Protein AF-A0A2E1FH24-F1 (afdb_monomer_lite)

Sequence (122 aa):
MVIILGFFVIFLLQTPILQALEFDLTAAQNAVGKRFASKFCEAKEKGFSSESSSEFALNNTYLKFVAFPEDERFIEDLWEFTRAIIRTDCGQYVNEEEEIILRDFFKEEGEIASNRDLYLPH

Secondary structure (DSSP, 8-state):
-HHHHHHHHHHHHHHHHHHHHHHHHHHHIIIIIHHHHHHHHHHHTTT--HHHHHHHHHHTSSGGG----S-TTHHHHHHHHHHHHHHHHHGGG--HHHHHHHHHHHHHHHHHHH-GGGTS--

Foldseek 3Di:
DVVVVVVVVVVVVVVVVVVVLVVLLVVCLVQQLQQLLVQLQVQLVVVDALVVSNVRSVVRGCLQPAQHDPDPCSLVSSLVSSVVSNCVRRVVSADPVSNVVSSVSSSVSNVNSNPVVVPDDD

pLDDT: mean 83.33, std 13.86, range [52.69, 97.62]

Structure (mmCIF, N/CA/C/O backbone):
data_AF-A0A2E1FH24-F1
#
_entry.id   AF-A0A2E1FH24-F1
#
loop_
_atom_site.group_PDB
_atom_site.id
_atom_site.type_symbol
_atom_site.label_atom_id
_atom_site.label_alt_id
_atom_site.label_comp_id
_atom_site.label_asym_id
_atom_site.label_entity_id
_atom_site.label_seq_id
_atom_site.pdbx_PDB_ins_code
_atom_site.Cartn_x
_atom_site.Cartn_y
_atom_site.Cartn_z
_atom_site.occupancy
_atom_site.B_iso_or_equiv
_atom_site.auth_seq_id
_atom_site.auth_comp_id
_atom_site.auth_asym_id
_atom_site.auth_atom_id
_atom_site.pdbx_PDB_model_num
ATOM 1 N N . MET A 1 1 ? 9.844 13.138 -45.651 1.00 52.69 1 MET A N 1
ATOM 2 C CA . MET A 1 1 ? 9.857 11.676 -45.401 1.00 52.69 1 MET A CA 1
ATOM 3 C C . MET A 1 1 ? 10.756 11.272 -44.237 1.00 52.69 1 MET A C 1
ATOM 5 O O . MET A 1 1 ? 10.288 10.524 -43.396 1.00 52.69 1 MET A O 1
ATOM 9 N N . VAL A 1 2 ? 11.988 11.790 -44.130 1.00 57.78 2 VAL A N 1
ATOM 10 C CA . VAL A 1 2 ? 12.940 11.421 -43.055 1.00 57.78 2 VAL A CA 1
ATOM 11 C C . VAL A 1 2 ? 12.419 11.737 -41.642 1.00 57.78 2 VAL A C 1
ATOM 13 O O . VAL A 1 2 ? 12.584 10.929 -40.738 1.00 57.78 2 VAL A O 1
ATOM 16 N N . ILE A 1 3 ? 11.706 12.856 -41.464 1.00 61.88 3 ILE A N 1
ATOM 17 C CA . ILE A 1 3 ? 11.140 13.258 -40.161 1.00 61.88 3 ILE A CA 1
ATOM 18 C C . ILE A 1 3 ? 10.040 12.285 -39.695 1.00 61.88 3 ILE A C 1
ATOM 20 O O . ILE A 1 3 ? 10.029 11.880 -38.540 1.00 61.88 3 ILE A O 1
ATOM 24 N N . ILE A 1 4 ? 9.161 11.842 -40.603 1.00 64.81 4 ILE A N 1
ATOM 25 C CA . ILE A 1 4 ? 8.083 10.882 -40.293 1.00 64.81 4 ILE A CA 1
ATOM 26 C C . ILE A 1 4 ? 8.670 9.506 -39.947 1.00 64.81 4 ILE A C 1
ATOM 28 O O . ILE A 1 4 ? 8.201 8.856 -39.020 1.00 64.81 4 ILE A O 1
ATOM 32 N N . LEU A 1 5 ? 9.734 9.093 -40.646 1.00 61.41 5 LEU A N 1
ATOM 33 C CA . LEU A 1 5 ? 10.442 7.845 -40.357 1.00 61.41 5 LEU A CA 1
ATOM 34 C C . LEU A 1 5 ? 11.122 7.886 -38.976 1.00 61.41 5 LEU A C 1
ATOM 36 O O . LEU A 1 5 ? 11.065 6.907 -38.243 1.00 61.41 5 LEU A O 1
ATOM 40 N N . GLY A 1 6 ? 11.699 9.032 -38.595 1.00 64.12 6 GLY A N 1
ATOM 41 C CA . GLY A 1 6 ? 12.284 9.245 -37.268 1.00 64.12 6 GLY A CA 1
ATOM 42 C C . GLY A 1 6 ? 11.255 9.146 -36.137 1.00 64.12 6 GLY A C 1
ATOM 43 O O . GLY A 1 6 ? 11.487 8.427 -35.170 1.00 64.12 6 GLY A O 1
ATOM 44 N N . PHE A 1 7 ? 10.086 9.781 -36.287 1.00 63.72 7 PHE A N 1
ATOM 45 C CA . PHE A 1 7 ? 8.984 9.641 -35.323 1.00 63.72 7 PHE A CA 1
ATOM 46 C C . PHE A 1 7 ? 8.473 8.198 -35.220 1.00 63.72 7 PHE A C 1
ATOM 48 O O . PHE A 1 7 ? 8.196 7.728 -34.120 1.00 63.72 7 PHE A O 1
ATOM 55 N N . PHE A 1 8 ? 8.396 7.475 -36.339 1.00 65.38 8 PHE A N 1
ATOM 56 C CA . PHE A 1 8 ? 7.945 6.082 -36.356 1.00 65.38 8 PHE A CA 1
ATOM 57 C C . PHE A 1 8 ? 8.919 5.142 -35.627 1.00 65.38 8 PHE A C 1
ATOM 59 O O . PHE A 1 8 ? 8.494 4.253 -34.894 1.00 65.38 8 PHE A O 1
ATOM 66 N N . VAL A 1 9 ? 10.229 5.369 -35.771 1.00 63.38 9 VAL A N 1
ATOM 67 C CA . VAL A 1 9 ? 11.265 4.597 -35.065 1.00 63.38 9 VAL A CA 1
ATOM 68 C C . VAL A 1 9 ? 11.248 4.879 -33.558 1.00 63.38 9 VAL A C 1
ATOM 70 O O . VAL A 1 9 ? 11.345 3.941 -32.772 1.00 63.38 9 VAL A O 1
ATOM 73 N N . ILE A 1 10 ? 11.057 6.136 -33.138 1.00 63.31 10 ILE A N 1
ATOM 74 C CA . ILE A 1 10 ? 10.931 6.496 -31.713 1.00 63.31 10 ILE A CA 1
ATOM 75 C C . ILE A 1 10 ? 9.682 5.850 -31.098 1.00 63.31 10 ILE A C 1
ATOM 77 O O . ILE A 1 10 ? 9.760 5.283 -30.012 1.00 63.31 10 ILE A O 1
ATOM 81 N N . PHE A 1 11 ? 8.553 5.869 -31.811 1.00 60.44 11 PHE A N 1
ATOM 82 C CA . PHE A 1 11 ? 7.308 5.261 -31.340 1.00 60.44 11 PHE A CA 1
ATOM 83 C C . PHE A 1 11 ? 7.461 3.747 -31.125 1.00 60.44 11 PHE A C 1
ATOM 85 O O . PHE A 1 11 ? 7.070 3.227 -30.085 1.00 60.44 11 PHE A O 1
ATOM 92 N N . LEU A 1 12 ? 8.110 3.043 -32.060 1.00 60.94 12 LEU A N 1
ATOM 93 C CA . LEU A 1 12 ? 8.394 1.609 -31.926 1.00 60.94 12 LEU A CA 1
ATOM 94 C C . LEU A 1 12 ? 9.332 1.297 -30.749 1.00 60.94 12 LEU A C 1
ATOM 96 O O . LEU A 1 12 ? 9.143 0.287 -30.079 1.00 60.94 12 LEU A O 1
ATOM 100 N N . LEU A 1 13 ? 10.301 2.167 -30.454 1.00 60.75 13 LEU A N 1
ATOM 101 C CA . LEU A 1 13 ? 11.231 1.991 -29.331 1.00 60.75 13 LEU A CA 1
ATOM 102 C C . LEU A 1 13 ? 10.588 2.237 -27.957 1.00 60.75 13 LEU A C 1
ATOM 104 O O . LEU A 1 13 ? 11.034 1.655 -26.972 1.00 60.75 13 LEU A O 1
ATOM 108 N N . GLN A 1 14 ? 9.539 3.060 -27.875 1.00 60.47 14 GLN A N 1
ATOM 109 C CA . GLN A 1 14 ? 8.837 3.343 -26.616 1.00 60.47 14 GLN A CA 1
ATOM 110 C C . GLN A 1 14 ? 7.841 2.244 -26.216 1.00 60.47 14 GLN A C 1
ATOM 112 O O . GLN A 1 14 ? 7.609 2.037 -25.026 1.00 60.47 14 GLN A O 1
ATOM 117 N N . THR A 1 15 ? 7.289 1.504 -27.185 1.00 64.19 15 THR A N 1
ATOM 118 C CA . THR A 1 15 ? 6.324 0.419 -26.916 1.00 64.19 15 THR A CA 1
ATOM 119 C C . THR A 1 15 ? 6.814 -0.673 -25.947 1.00 64.19 15 THR A C 1
ATOM 121 O O . THR A 1 15 ? 6.065 -0.981 -25.021 1.00 64.19 15 THR A O 1
ATOM 124 N N . PRO A 1 16 ? 8.038 -1.236 -26.057 1.00 67.81 16 PRO A N 1
ATOM 125 C CA . PRO A 1 16 ? 8.488 -2.279 -25.133 1.00 67.81 16 PRO A CA 1
ATOM 126 C C . PRO A 1 16 ? 8.726 -1.761 -23.710 1.00 67.81 16 PRO A C 1
ATOM 128 O O . PRO A 1 16 ? 8.485 -2.495 -22.758 1.00 67.81 16 PRO A O 1
ATOM 131 N N . ILE A 1 17 ? 9.172 -0.509 -23.557 1.00 68.00 17 ILE A N 1
ATOM 132 C CA . ILE A 1 17 ? 9.407 0.106 -22.241 1.00 68.00 17 ILE A CA 1
ATOM 133 C C . ILE A 1 17 ? 8.076 0.286 -21.511 1.00 68.00 17 ILE A C 1
ATOM 135 O O . ILE A 1 17 ? 7.951 -0.097 -20.352 1.00 68.00 17 ILE A O 1
ATOM 139 N N . LEU A 1 18 ? 7.065 0.808 -22.211 1.00 67.38 18 LEU A N 1
ATOM 140 C CA . LEU A 1 18 ? 5.731 0.990 -21.644 1.00 67.38 18 LEU A CA 1
ATOM 141 C C . LEU A 1 18 ? 5.100 -0.353 -21.246 1.00 67.38 18 LEU A C 1
ATOM 143 O O . LEU A 1 18 ? 4.530 -0.470 -20.167 1.00 67.38 18 LEU A O 1
ATOM 147 N N . GLN A 1 19 ? 5.256 -1.377 -22.089 1.00 68.81 19 GLN A N 1
ATOM 148 C CA . GLN A 1 19 ? 4.733 -2.714 -21.817 1.00 68.81 19 GLN A CA 1
ATOM 149 C C . GLN A 1 19 ? 5.438 -3.395 -20.629 1.00 68.81 19 GLN A C 1
ATOM 151 O O . GLN A 1 19 ? 4.7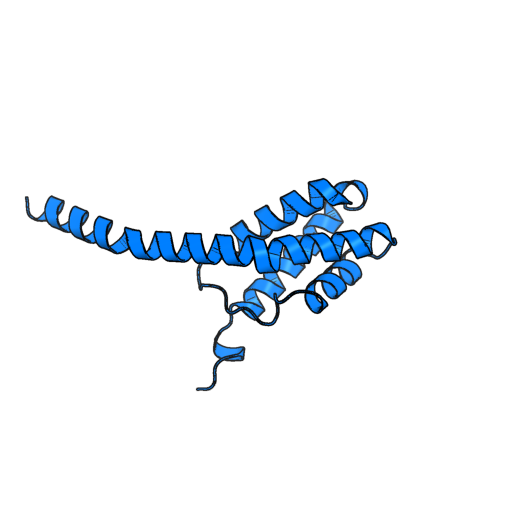92 -4.112 -19.866 1.00 68.81 19 GLN A O 1
ATOM 156 N N . ALA A 1 20 ? 6.746 -3.178 -20.453 1.00 69.00 20 ALA A N 1
ATOM 157 C CA . ALA A 1 20 ? 7.482 -3.670 -19.288 1.00 69.00 20 ALA A CA 1
ATOM 158 C C . ALA A 1 20 ? 7.006 -2.990 -17.996 1.00 69.00 20 ALA A C 1
ATOM 160 O O . ALA A 1 20 ? 6.725 -3.675 -17.017 1.00 69.00 20 ALA A O 1
ATOM 161 N N . LEU A 1 21 ? 6.820 -1.666 -18.025 1.00 70.75 21 LEU A N 1
ATOM 162 C CA . LEU A 1 21 ? 6.315 -0.909 -16.880 1.00 70.75 21 LEU A CA 1
ATOM 163 C C . LEU A 1 21 ? 4.895 -1.347 -16.476 1.00 70.75 21 LEU A C 1
ATOM 165 O O . LEU A 1 21 ? 4.610 -1.519 -15.294 1.00 70.75 21 LEU A O 1
ATOM 169 N N . GLU A 1 22 ? 4.010 -1.577 -17.450 1.00 70.38 22 GLU A N 1
ATOM 170 C CA . GLU A 1 22 ? 2.645 -2.066 -17.209 1.00 70.38 22 GLU A CA 1
ATOM 171 C C . GLU A 1 22 ? 2.633 -3.481 -16.603 1.00 70.38 22 GLU A C 1
ATOM 173 O O . GLU A 1 22 ? 1.831 -3.790 -15.711 1.00 70.38 22 GLU A O 1
ATOM 178 N N . PHE A 1 23 ? 3.550 -4.343 -17.050 1.00 74.56 23 PHE A N 1
ATOM 179 C CA . PHE A 1 23 ? 3.737 -5.671 -16.474 1.00 74.56 23 PHE A CA 1
ATOM 180 C C . PHE A 1 23 ? 4.231 -5.596 -15.024 1.00 74.56 23 PHE A C 1
ATOM 182 O O . PHE A 1 23 ? 3.651 -6.247 -14.149 1.00 74.56 23 PHE A O 1
ATOM 189 N N . ASP A 1 24 ? 5.245 -4.769 -14.757 1.00 79.69 24 ASP A N 1
ATOM 190 C CA . ASP A 1 24 ? 5.784 -4.556 -13.412 1.00 79.69 24 ASP A CA 1
ATOM 191 C C . ASP A 1 24 ? 4.714 -3.983 -12.470 1.00 79.69 24 ASP A C 1
ATOM 193 O O . ASP A 1 24 ? 4.585 -4.443 -11.332 1.00 79.69 24 ASP A O 1
ATOM 197 N N . LEU A 1 25 ? 3.875 -3.057 -12.955 1.00 80.62 25 LEU A N 1
ATOM 198 C CA . LEU A 1 25 ? 2.763 -2.496 -12.186 1.00 80.62 25 LEU A CA 1
ATOM 199 C C . LEU A 1 25 ? 1.735 -3.576 -11.844 1.00 80.62 25 LEU A C 1
ATOM 201 O O . LEU A 1 25 ? 1.350 -3.721 -10.685 1.00 80.62 25 LEU A O 1
ATOM 205 N N . THR A 1 26 ? 1.327 -4.385 -12.823 1.00 84.81 26 THR A N 1
ATOM 206 C CA . THR A 1 26 ? 0.374 -5.485 -12.606 1.00 84.81 26 THR A CA 1
ATOM 207 C C . THR A 1 26 ? 0.913 -6.501 -11.594 1.00 84.81 26 THR A C 1
ATOM 209 O O . THR A 1 26 ? 0.173 -7.008 -10.740 1.00 84.81 26 THR A O 1
ATOM 212 N N . ALA A 1 27 ? 2.209 -6.810 -11.658 1.00 85.38 27 ALA A N 1
ATOM 213 C CA . ALA A 1 27 ? 2.863 -7.693 -10.702 1.00 85.38 27 ALA A CA 1
ATOM 214 C C . ALA A 1 27 ? 2.882 -7.078 -9.292 1.00 85.38 27 ALA A C 1
ATOM 216 O O . ALA A 1 27 ? 2.482 -7.742 -8.331 1.00 85.38 27 ALA A O 1
ATOM 217 N N . ALA A 1 28 ? 3.265 -5.804 -9.164 1.00 85.50 28 ALA A N 1
ATOM 218 C CA . ALA A 1 28 ? 3.292 -5.080 -7.895 1.00 85.50 28 ALA A CA 1
ATOM 219 C C . ALA A 1 28 ? 1.896 -4.937 -7.268 1.00 85.50 28 ALA A C 1
ATOM 221 O O . ALA A 1 28 ? 1.730 -5.170 -6.070 1.00 85.50 28 ALA A O 1
ATOM 222 N N . GLN A 1 29 ? 0.868 -4.647 -8.065 1.00 88.44 29 GLN A N 1
ATOM 223 C CA . GLN A 1 29 ? -0.524 -4.593 -7.613 1.00 88.44 29 GLN A CA 1
ATOM 224 C C . GLN A 1 29 ? -0.968 -5.925 -6.995 1.00 88.44 29 GLN A C 1
ATOM 226 O O . GLN A 1 29 ? -1.528 -5.957 -5.897 1.00 88.44 29 GLN A O 1
ATOM 231 N N . ASN A 1 30 ? -0.666 -7.047 -7.654 1.00 85.56 30 ASN A N 1
ATOM 232 C CA . ASN A 1 30 ? -1.057 -8.370 -7.169 1.00 85.56 30 ASN A CA 1
ATOM 233 C C . ASN A 1 30 ? -0.232 -8.848 -5.964 1.00 85.56 30 ASN A C 1
ATOM 235 O O . ASN A 1 30 ? -0.789 -9.449 -5.043 1.00 85.56 30 ASN A O 1
ATOM 239 N N . ALA A 1 31 ? 1.081 -8.612 -5.967 1.00 84.31 31 ALA A N 1
ATOM 240 C CA . ALA A 1 31 ? 1.991 -9.134 -4.948 1.00 84.31 31 ALA A CA 1
ATOM 241 C C . ALA A 1 31 ? 2.089 -8.238 -3.706 1.00 84.31 31 ALA A C 1
ATOM 243 O O . ALA A 1 31 ? 2.197 -8.742 -2.583 1.00 84.31 31 ALA A O 1
ATOM 244 N N . VAL A 1 32 ? 2.048 -6.920 -3.905 1.00 90.06 32 VAL A N 1
ATOM 245 C CA . VAL A 1 32 ? 2.245 -5.917 -2.857 1.00 90.06 32 VAL A CA 1
ATOM 246 C C . VAL A 1 32 ? 0.933 -5.230 -2.521 1.00 90.06 32 VAL A C 1
ATOM 248 O O . VAL A 1 32 ? 0.455 -5.401 -1.402 1.00 90.06 32 VAL A O 1
ATOM 251 N N . GLY A 1 33 ? 0.310 -4.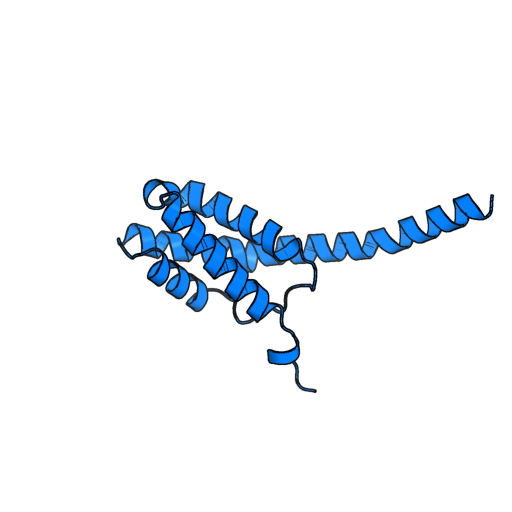535 -3.477 1.00 92.31 33 GLY A N 1
ATOM 252 C CA . GLY A 1 33 ? -0.858 -3.687 -3.209 1.00 92.31 33 GLY A CA 1
ATOM 253 C C . GLY A 1 33 ? -2.025 -4.450 -2.579 1.00 92.31 33 GLY A C 1
ATOM 254 O O . GLY A 1 33 ? -2.495 -4.120 -1.491 1.00 92.31 33 GLY A O 1
ATOM 255 N N . LYS A 1 34 ? -2.427 -5.568 -3.193 1.00 94.62 34 LYS A N 1
ATOM 256 C CA . LYS A 1 34 ? -3.506 -6.426 -2.679 1.00 94.62 34 LYS A CA 1
ATOM 257 C C . LYS A 1 34 ? -3.209 -6.982 -1.285 1.00 94.62 34 LYS A C 1
ATOM 259 O O . LYS A 1 34 ? -4.093 -7.046 -0.430 1.00 94.62 34 LYS A O 1
ATOM 264 N N . ARG A 1 35 ? -1.967 -7.411 -1.047 1.00 93.56 35 ARG A N 1
ATOM 265 C CA . ARG A 1 35 ? -1.564 -8.003 0.234 1.00 93.56 35 ARG A CA 1
ATOM 266 C C . ARG A 1 35 ? -1.470 -6.946 1.331 1.00 93.56 35 ARG A C 1
ATOM 268 O O . ARG A 1 35 ? -1.866 -7.228 2.460 1.00 93.56 35 ARG A O 1
ATOM 275 N N . PHE A 1 36 ? -0.997 -5.751 0.989 1.00 95.44 36 PHE A N 1
ATOM 276 C CA . PHE A 1 36 ? -0.948 -4.608 1.890 1.00 95.44 36 PHE A CA 1
ATOM 277 C C . PHE A 1 36 ? -2.350 -4.216 2.333 1.00 95.44 36 PHE A C 1
ATOM 279 O O . PHE A 1 36 ? -2.624 -4.237 3.530 1.00 95.44 36 PHE A O 1
ATOM 286 N N . ALA A 1 37 ? -3.258 -3.985 1.381 1.00 96.88 37 ALA A N 1
ATOM 287 C CA . ALA A 1 37 ? -4.651 -3.660 1.671 1.00 96.88 37 ALA A CA 1
ATOM 288 C C . ALA A 1 37 ? -5.311 -4.707 2.579 1.00 96.88 37 ALA A C 1
ATOM 290 O O . ALA A 1 37 ? -5.882 -4.365 3.612 1.00 96.88 37 ALA A O 1
ATOM 291 N N . SER A 1 38 ? -5.152 -5.994 2.253 1.00 96.69 38 SER A N 1
ATOM 292 C CA . SER A 1 38 ? -5.711 -7.087 3.052 1.00 96.69 38 SER A CA 1
ATOM 293 C C . SER A 1 38 ? -5.194 -7.088 4.495 1.00 96.69 38 SER A C 1
ATOM 295 O O . SER A 1 38 ? -5.982 -7.231 5.428 1.00 96.69 38 SER A O 1
ATOM 297 N N . LYS A 1 39 ? -3.882 -6.911 4.703 1.00 96.44 39 LYS A N 1
ATOM 298 C CA . LYS A 1 39 ? -3.286 -6.918 6.047 1.00 96.44 39 LYS A CA 1
ATOM 299 C C . LYS A 1 39 ? -3.614 -5.660 6.841 1.00 96.44 39 LYS A C 1
ATOM 301 O O . LYS A 1 39 ? -3.846 -5.759 8.043 1.00 96.44 39 LYS A O 1
ATOM 306 N N . PHE A 1 40 ? -3.683 -4.516 6.172 1.00 97.06 40 PHE A N 1
ATOM 307 C CA . PHE A 1 40 ? 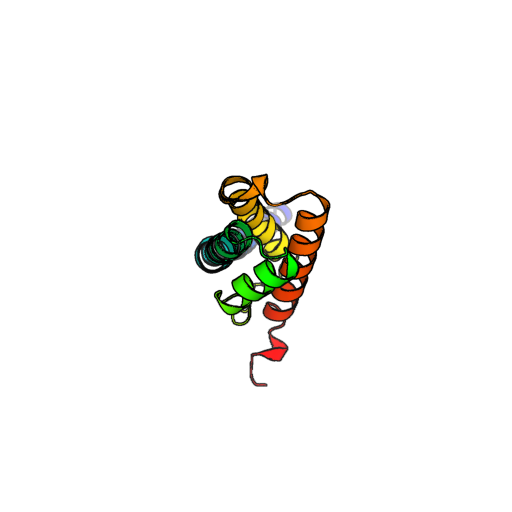-4.137 -3.268 6.768 1.00 97.06 40 PHE A CA 1
ATOM 308 C C . PHE A 1 40 ? -5.581 -3.402 7.268 1.00 97.06 40 PHE A C 1
ATOM 310 O O . PHE A 1 40 ? -5.851 -3.151 8.441 1.00 97.06 40 PHE A O 1
ATOM 317 N N . CYS A 1 41 ? -6.491 -3.888 6.417 1.00 97.56 41 CYS A N 1
ATOM 318 C CA . CYS A 1 41 ? -7.889 -4.092 6.788 1.00 97.56 41 CYS A CA 1
ATOM 319 C C . CYS A 1 41 ? -8.054 -5.101 7.932 1.00 97.56 41 CYS A C 1
ATOM 321 O O . CYS A 1 41 ? -8.806 -4.836 8.867 1.00 97.56 41 CYS A O 1
ATOM 323 N N . GLU A 1 42 ? -7.280 -6.193 7.935 1.00 97.44 42 GLU A N 1
ATOM 324 C CA . GLU A 1 42 ? -7.276 -7.169 9.035 1.00 97.44 42 GLU A CA 1
ATOM 325 C C . GLU A 1 42 ? -6.955 -6.522 10.398 1.00 97.44 42 GLU A C 1
ATOM 327 O O . GLU A 1 42 ? -7.508 -6.917 11.427 1.00 97.44 42 GLU A O 1
ATOM 332 N N . ALA A 1 43 ? -6.048 -5.543 10.432 1.00 97.25 43 ALA A N 1
ATOM 333 C CA . ALA A 1 43 ? -5.724 -4.803 11.649 1.00 97.25 43 ALA A CA 1
ATOM 334 C C . ALA A 1 43 ? -6.804 -3.758 11.982 1.00 97.25 43 ALA A C 1
ATOM 336 O O . ALA A 1 43 ? -7.255 -3.675 13.127 1.00 97.25 43 ALA A O 1
ATOM 337 N N . LYS A 1 44 ? -7.303 -3.014 10.991 1.00 96.69 44 LYS A N 1
ATOM 338 C CA . LYS A 1 44 ? -8.369 -2.023 11.204 1.00 96.69 44 LYS A CA 1
ATOM 339 C C . LYS A 1 44 ? -9.644 -2.635 11.780 1.00 96.69 44 LYS A C 1
ATOM 341 O O . LYS A 1 44 ? -10.198 -2.085 12.728 1.00 96.69 44 LYS A O 1
ATOM 346 N N . GLU A 1 45 ? -10.057 -3.804 11.299 1.00 96.31 45 GLU A N 1
ATOM 347 C CA . GLU A 1 45 ? -11.219 -4.539 11.823 1.00 96.31 45 GLU A CA 1
ATOM 348 C C . GLU A 1 45 ? -11.071 -4.939 13.299 1.00 96.31 45 GLU A C 1
ATOM 350 O O . GLU A 1 45 ? -12.062 -5.092 14.013 1.00 96.31 45 GLU A O 1
ATOM 355 N N . LYS A 1 46 ? -9.833 -5.074 13.786 1.00 96.38 46 LYS A N 1
ATOM 356 C CA . LYS A 1 46 ? -9.523 -5.372 15.193 1.00 96.38 46 LYS A CA 1
ATOM 357 C C . LYS A 1 46 ? -9.429 -4.113 16.064 1.00 96.38 46 LYS A C 1
ATOM 359 O O . LYS A 1 46 ? -9.158 -4.228 17.257 1.00 96.38 46 LYS A O 1
ATOM 364 N N . GLY A 1 47 ? -9.662 -2.929 15.493 1.00 95.88 47 GLY A N 1
ATOM 365 C CA . GLY A 1 47 ? -9.664 -1.650 16.204 1.00 95.88 47 GLY A CA 1
ATOM 366 C C . GLY A 1 47 ? -8.289 -0.999 16.363 1.00 95.88 47 GLY A C 1
ATOM 367 O O . GLY A 1 47 ? -8.138 -0.118 17.207 1.00 95.88 47 GLY A O 1
ATOM 368 N N . PHE A 1 48 ? -7.282 -1.417 15.587 1.00 96.56 48 PHE A N 1
ATOM 369 C CA . PHE A 1 48 ? -5.970 -0.764 15.597 1.00 96.56 48 PHE A CA 1
ATOM 370 C C . PHE A 1 48 ? -6.012 0.610 14.904 1.00 96.56 48 PHE A C 1
ATOM 372 O O . PHE A 1 48 ? -6.851 0.870 14.034 1.00 96.56 48 PHE A O 1
ATOM 379 N N . SER A 1 49 ? -5.087 1.498 15.288 1.00 94.75 49 SER A N 1
ATOM 380 C CA . SER A 1 49 ? -4.889 2.781 14.605 1.00 94.75 49 SER A CA 1
ATOM 381 C C . SER A 1 49 ? -4.391 2.565 13.175 1.00 94.75 49 SER A C 1
ATOM 383 O O . SER A 1 49 ? -3.874 1.494 12.838 1.00 94.75 49 SER A O 1
ATOM 385 N N . SER A 1 50 ? -4.529 3.583 12.327 1.00 93.94 50 SER A N 1
ATOM 386 C CA . SER A 1 50 ? -4.028 3.514 10.951 1.00 93.94 50 SER A CA 1
ATOM 387 C C . SER A 1 50 ? -2.508 3.369 10.897 1.00 93.94 50 SER A C 1
ATOM 389 O O . SER A 1 50 ? -2.026 2.544 10.136 1.00 93.94 50 SER A O 1
ATOM 391 N N . GLU A 1 51 ? -1.760 4.035 11.778 1.00 94.31 51 GLU A N 1
ATOM 392 C CA . GLU A 1 51 ? -0.300 3.872 11.889 1.00 94.31 51 GLU A CA 1
ATOM 393 C C . GLU A 1 51 ? 0.092 2.418 12.196 1.00 94.31 51 GLU A C 1
ATOM 395 O O . GLU A 1 51 ? 0.822 1.789 11.431 1.00 94.31 51 GLU A O 1
ATOM 400 N N . SER A 1 52 ? -0.461 1.827 13.264 1.00 95.12 52 SER A N 1
ATOM 401 C CA . SER A 1 52 ? -0.147 0.438 13.629 1.00 95.12 52 SER A CA 1
ATOM 402 C C . SER A 1 52 ? -0.621 -0.564 12.574 1.00 95.12 52 SER A C 1
ATOM 404 O O . SER A 1 52 ? 0.027 -1.587 12.349 1.00 95.12 52 SER A O 1
ATOM 406 N N . SER A 1 53 ? -1.743 -0.282 11.908 1.00 96.62 53 SER A N 1
ATOM 407 C CA . SER A 1 53 ? -2.259 -1.119 10.820 1.00 96.62 53 SER A CA 1
ATOM 408 C C . SER A 1 53 ? -1.354 -1.060 9.587 1.00 96.62 53 SER A C 1
ATOM 410 O O . SER A 1 53 ? -1.108 -2.093 8.962 1.00 96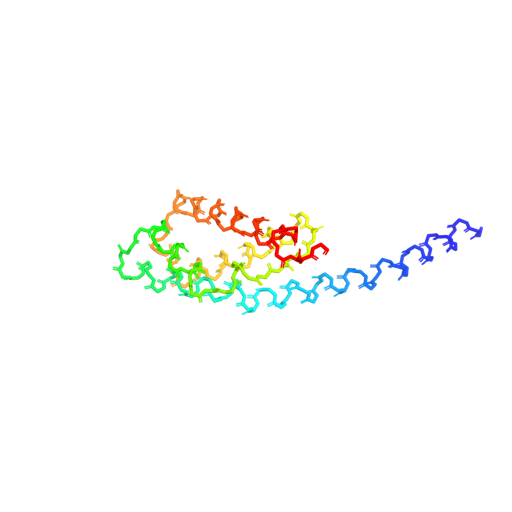.62 53 SER A O 1
ATOM 412 N N . SER A 1 54 ? -0.815 0.118 9.267 1.00 94.88 54 SER A N 1
ATOM 413 C CA . SER A 1 54 ? 0.149 0.333 8.186 1.00 94.88 54 SER A CA 1
ATOM 414 C C . SER A 1 54 ? 1.466 -0.389 8.450 1.00 94.88 54 SER A C 1
ATOM 416 O O . SER A 1 54 ? 1.940 -1.132 7.591 1.00 94.88 54 SER A O 1
ATOM 418 N N . GLU A 1 55 ? 2.019 -0.278 9.659 1.00 93.62 55 GLU A N 1
ATOM 419 C CA . GLU A 1 55 ? 3.223 -1.019 10.055 1.00 93.62 55 GLU A CA 1
ATOM 420 C C . GLU A 1 55 ? 3.007 -2.535 10.016 1.00 93.62 55 GLU A C 1
ATOM 422 O O . GLU A 1 55 ? 3.858 -3.295 9.541 1.00 93.62 55 GLU A O 1
ATOM 427 N N . PHE A 1 56 ? 1.850 -2.998 10.496 1.00 94.25 56 PHE A N 1
ATOM 428 C CA . PHE A 1 56 ? 1.489 -4.407 10.429 1.00 94.25 56 PHE A CA 1
ATOM 429 C C . PHE A 1 56 ? 1.413 -4.894 8.978 1.00 94.25 56 PHE A C 1
ATOM 431 O O . PHE A 1 56 ? 1.961 -5.954 8.659 1.00 94.25 56 PHE A O 1
ATOM 438 N N . ALA A 1 57 ? 0.783 -4.122 8.091 1.00 94.06 57 ALA A N 1
ATOM 439 C CA . ALA A 1 57 ? 0.699 -4.430 6.669 1.00 94.06 57 ALA A CA 1
ATOM 440 C C . ALA A 1 57 ? 2.083 -4.465 6.011 1.00 94.06 57 ALA A C 1
ATOM 442 O O . ALA A 1 57 ? 2.417 -5.437 5.332 1.00 94.06 57 ALA A O 1
ATOM 443 N N . LEU A 1 58 ? 2.923 -3.469 6.282 1.00 91.19 58 LEU A N 1
ATOM 444 C CA . LEU A 1 58 ? 4.301 -3.379 5.809 1.00 91.19 58 LEU A CA 1
ATOM 445 C C . LEU A 1 58 ? 5.131 -4.609 6.211 1.00 91.19 58 LEU A C 1
ATOM 447 O O . LEU A 1 58 ? 5.788 -5.221 5.376 1.00 91.19 58 LEU A O 1
ATOM 451 N N . ASN A 1 59 ? 5.049 -5.033 7.474 1.00 89.12 59 ASN A N 1
ATOM 452 C CA . ASN A 1 59 ? 5.792 -6.192 7.983 1.00 89.12 59 ASN A CA 1
ATOM 453 C C . ASN A 1 59 ? 5.258 -7.541 7.476 1.00 89.12 59 ASN A C 1
ATOM 455 O O . ASN A 1 59 ? 5.951 -8.554 7.553 1.00 89.12 59 ASN A O 1
ATOM 459 N N . ASN A 1 60 ? 4.028 -7.568 6.966 1.00 85.94 60 ASN A N 1
ATOM 460 C CA . ASN A 1 60 ? 3.400 -8.764 6.408 1.00 85.94 60 ASN A CA 1
ATOM 461 C C . ASN A 1 60 ? 3.323 -8.741 4.878 1.00 85.94 60 ASN A C 1
ATOM 463 O O . ASN A 1 60 ? 2.695 -9.626 4.283 1.00 85.94 60 ASN A O 1
ATOM 467 N N . THR A 1 61 ? 3.965 -7.766 4.240 1.00 82.19 61 THR A N 1
ATOM 468 C CA . THR A 1 61 ? 4.077 -7.624 2.789 1.00 82.19 61 THR A CA 1
ATOM 469 C C . THR A 1 61 ? 5.534 -7.632 2.361 1.00 82.19 61 THR A C 1
ATOM 471 O O . THR A 1 61 ? 6.451 -7.551 3.173 1.00 82.19 61 THR A O 1
ATOM 474 N N . TYR A 1 62 ? 5.748 -7.756 1.055 1.00 71.50 62 TYR A N 1
ATOM 475 C CA . TYR A 1 62 ? 7.080 -7.665 0.473 1.00 71.50 62 TYR A CA 1
ATOM 476 C C . TYR A 1 62 ? 7.502 -6.227 0.180 1.00 71.50 62 TYR A C 1
ATOM 478 O O . TYR A 1 62 ? 8.576 -6.063 -0.372 1.00 71.50 62 TYR A O 1
ATOM 486 N N . LEU A 1 63 ? 6.702 -5.208 0.536 1.00 69.12 63 LEU A N 1
ATOM 487 C CA . LEU A 1 63 ? 6.938 -3.810 0.149 1.00 69.12 63 LEU A CA 1
ATOM 488 C C . LEU A 1 63 ? 8.381 -3.363 0.462 1.00 69.12 63 LEU A C 1
ATOM 490 O O . LEU A 1 63 ? 9.030 -2.814 -0.410 1.00 69.12 63 LEU A O 1
ATOM 494 N N . LYS A 1 64 ? 8.938 -3.757 1.616 1.00 64.75 64 LYS A N 1
ATOM 495 C CA . LYS A 1 64 ? 10.338 -3.494 2.028 1.00 64.75 64 LYS A CA 1
ATOM 496 C C . LYS A 1 64 ? 11.439 -4.154 1.184 1.00 64.75 64 LYS A C 1
ATOM 498 O O . LYS A 1 64 ? 12.616 -3.883 1.398 1.00 64.75 64 LYS A O 1
ATOM 503 N N . PHE A 1 65 ? 11.083 -5.099 0.325 1.00 63.00 65 PHE A N 1
ATOM 504 C CA . PHE A 1 65 ? 12.008 -5.998 -0.369 1.00 63.00 65 PHE A CA 1
ATOM 505 C C . PHE A 1 65 ? 11.840 -5.963 -1.892 1.00 63.00 65 PHE A C 1
ATOM 507 O O . PHE A 1 65 ? 12.461 -6.769 -2.586 1.00 63.00 65 PHE A O 1
ATOM 514 N N . VAL A 1 66 ? 10.989 -5.077 -2.420 1.00 68.00 66 VAL A N 1
ATOM 515 C CA . VAL A 1 66 ? 10.797 -4.923 -3.866 1.00 68.00 66 VAL A CA 1
ATOM 516 C C . VAL A 1 66 ? 11.548 -3.691 -4.347 1.00 68.00 66 VAL A C 1
ATOM 518 O O . VAL A 1 66 ? 11.296 -2.600 -3.865 1.00 68.00 66 VAL A O 1
ATOM 521 N N . ALA A 1 67 ? 12.417 -3.861 -5.342 1.00 71.31 67 ALA A N 1
ATOM 522 C CA . ALA A 1 67 ? 12.978 -2.743 -6.091 1.00 71.31 67 ALA A CA 1
ATOM 523 C C . ALA A 1 67 ? 11.985 -2.338 -7.188 1.00 71.31 67 ALA A C 1
ATOM 525 O O . ALA A 1 67 ? 11.945 -2.977 -8.243 1.00 71.31 67 ALA A O 1
ATOM 526 N N . PHE A 1 68 ? 11.142 -1.337 -6.925 1.00 78.94 68 PHE A N 1
ATOM 527 C CA . PHE A 1 68 ? 10.220 -0.829 -7.942 1.00 78.94 68 PHE A CA 1
ATOM 528 C C . PHE A 1 68 ? 10.964 -0.088 -9.067 1.00 78.94 68 PHE A C 1
ATOM 530 O O . PHE A 1 68 ? 12.097 0.362 -8.869 1.00 78.94 68 PHE A O 1
ATOM 537 N N . PRO A 1 69 ? 10.353 0.031 -10.260 1.00 75.88 69 PRO A N 1
ATOM 538 C CA . PRO A 1 69 ? 10.881 0.868 -11.329 1.00 75.88 69 PRO A CA 1
ATOM 539 C C . PRO A 1 69 ? 11.022 2.328 -10.882 1.00 75.88 69 PRO A C 1
ATOM 541 O O . PRO A 1 69 ? 10.179 2.841 -10.150 1.00 75.88 69 PRO A O 1
ATOM 544 N N . GLU A 1 70 ? 12.048 3.016 -11.385 1.00 72.44 70 GLU A N 1
ATOM 545 C CA . GLU A 1 70 ? 12.254 4.460 -11.197 1.00 72.44 70 GLU A CA 1
ATOM 546 C C . GLU A 1 70 ? 11.282 5.268 -12.085 1.00 72.44 70 GLU A C 1
ATOM 548 O O . GLU A 1 70 ? 11.689 5.976 -13.004 1.00 72.44 70 GLU A O 1
ATOM 553 N N . ASP A 1 71 ? 9.976 5.115 -11.854 1.00 79.00 71 ASP A N 1
ATOM 554 C CA . ASP A 1 71 ? 8.908 5.871 -12.517 1.00 79.00 71 ASP A CA 1
ATOM 555 C C . ASP A 1 71 ? 8.044 6.576 -11.462 1.00 79.00 71 ASP A C 1
ATOM 557 O O . ASP A 1 71 ? 7.456 5.941 -10.586 1.00 79.00 71 ASP A O 1
ATOM 561 N N . GLU A 1 72 ? 7.961 7.906 -11.562 1.00 74.69 72 GLU A N 1
ATOM 562 C CA . GLU A 1 72 ? 7.262 8.771 -10.599 1.00 74.69 72 GLU A CA 1
ATOM 563 C C . GLU A 1 72 ? 5.772 8.425 -10.435 1.00 74.69 72 GLU A C 1
ATOM 565 O O . GLU A 1 72 ? 5.185 8.689 -9.387 1.00 74.69 72 GLU A O 1
ATOM 570 N N . ARG A 1 73 ? 5.139 7.828 -11.453 1.00 86.62 73 ARG A N 1
ATOM 571 C CA . ARG A 1 73 ? 3.723 7.440 -11.411 1.00 86.62 73 ARG A CA 1
ATOM 572 C C . ARG A 1 73 ? 3.515 6.017 -10.929 1.00 86.62 73 ARG A C 1
ATOM 574 O O . ARG A 1 73 ? 2.410 5.695 -10.510 1.00 86.62 73 ARG A O 1
ATOM 581 N N . PHE A 1 74 ? 4.547 5.179 -10.929 1.00 88.38 74 PHE A N 1
ATOM 582 C CA . PHE A 1 74 ? 4.418 3.781 -10.527 1.00 88.38 74 PHE A CA 1
ATOM 583 C C . PHE A 1 74 ? 3.881 3.637 -9.098 1.00 88.38 74 PHE A C 1
ATOM 585 O O . PHE A 1 74 ? 2.941 2.879 -8.854 1.00 88.38 74 PHE A O 1
ATOM 592 N N . ILE A 1 75 ? 4.454 4.389 -8.152 1.00 89.25 75 ILE A N 1
ATOM 593 C CA . ILE A 1 75 ? 4.032 4.364 -6.745 1.00 89.25 75 ILE A CA 1
ATOM 594 C C . ILE A 1 75 ? 2.621 4.948 -6.597 1.00 89.25 75 ILE A C 1
ATOM 596 O O . ILE A 1 75 ? 1.824 4.420 -5.821 1.00 89.25 75 ILE A O 1
ATOM 600 N N . GLU A 1 76 ? 2.284 5.990 -7.361 1.00 92.50 76 GLU A N 1
ATOM 601 C CA . GLU A 1 76 ? 0.939 6.579 -7.366 1.00 92.50 76 GLU A CA 1
ATOM 602 C C . GLU A 1 76 ? -0.113 5.580 -7.862 1.00 92.50 76 GLU A C 1
ATOM 604 O O . GLU A 1 76 ? -1.125 5.361 -7.200 1.00 92.50 76 GLU A O 1
ATOM 609 N N . ASP A 1 77 ? 0.146 4.921 -8.989 1.00 93.31 77 ASP A N 1
ATOM 610 C CA . ASP A 1 77 ? -0.772 3.955 -9.589 1.00 93.31 77 ASP A CA 1
ATOM 611 C C . ASP A 1 77 ? -0.934 2.713 -8.695 1.00 93.31 77 ASP A C 1
ATOM 613 O O . ASP A 1 77 ? -2.033 2.160 -8.557 1.00 93.31 77 ASP A O 1
ATOM 617 N N . LEU A 1 78 ? 0.147 2.280 -8.038 1.00 92.88 78 LEU A N 1
ATOM 618 C CA . LEU A 1 78 ? 0.099 1.214 -7.039 1.00 92.88 78 LEU A CA 1
ATOM 619 C C . LEU A 1 78 ? -0.706 1.634 -5.800 1.00 92.88 78 LEU A C 1
ATOM 621 O O . LEU A 1 78 ? -1.479 0.829 -5.264 1.00 92.88 78 LEU A O 1
ATOM 625 N N . TRP A 1 79 ? -0.544 2.878 -5.348 1.00 94.81 79 TRP A N 1
ATOM 626 C CA . TRP A 1 79 ? -1.310 3.436 -4.240 1.00 94.81 79 TRP A CA 1
ATOM 627 C C . TRP A 1 79 ? -2.803 3.497 -4.572 1.00 94.81 79 TRP A C 1
ATOM 629 O O . TRP A 1 79 ? -3.604 2.979 -3.798 1.00 94.81 79 TRP A O 1
ATOM 639 N N . GLU A 1 80 ? -3.196 4.042 -5.724 1.00 96.56 80 GLU A N 1
ATOM 640 C CA . GLU A 1 80 ? -4.611 4.144 -6.103 1.00 96.56 80 GLU A CA 1
ATOM 641 C C . GLU A 1 80 ? -5.275 2.766 -6.215 1.00 96.56 80 GLU A C 1
ATOM 643 O O . GLU A 1 80 ? -6.397 2.571 -5.734 1.00 96.56 80 GLU A O 1
ATOM 648 N N . PHE A 1 81 ? -4.559 1.773 -6.750 1.00 96.00 81 PHE A N 1
ATOM 649 C CA . PHE A 1 81 ? -5.013 0.383 -6.734 1.00 96.00 81 PHE A CA 1
ATOM 650 C C . PHE A 1 81 ? -5.229 -0.137 -5.302 1.00 96.00 81 PHE A C 1
ATOM 652 O O . PHE A 1 81 ? -6.279 -0.699 -4.980 1.00 96.00 81 PHE A O 1
ATOM 659 N N . THR A 1 82 ? -4.246 0.065 -4.424 1.00 95.94 82 THR A N 1
ATOM 660 C CA . THR A 1 82 ? -4.277 -0.399 -3.027 1.00 95.94 82 THR A CA 1
ATOM 661 C C . THR A 1 82 ? -5.414 0.265 -2.247 1.00 95.94 82 THR A C 1
ATOM 663 O O . THR A 1 82 ? -6.197 -0.405 -1.570 1.00 95.94 82 THR A O 1
ATOM 666 N N . ARG A 1 83 ? -5.561 1.580 -2.403 1.00 97.31 83 ARG A N 1
ATOM 667 C CA . ARG A 1 83 ? -6.615 2.408 -1.821 1.00 97.31 83 ARG A CA 1
ATOM 668 C C . ARG A 1 83 ? -8.007 1.950 -2.237 1.00 97.31 83 ARG A C 1
ATOM 670 O O . ARG A 1 83 ? -8.902 1.908 -1.395 1.00 97.31 83 ARG A O 1
ATOM 677 N N . ALA A 1 84 ? -8.207 1.591 -3.506 1.00 97.62 84 ALA A N 1
ATOM 678 C CA . ALA A 1 84 ? -9.497 1.098 -3.985 1.00 97.62 84 ALA A CA 1
ATOM 679 C C . ALA A 1 84 ? -9.939 -0.174 -3.241 1.00 97.62 84 ALA A C 1
ATOM 681 O O . ALA A 1 84 ? -11.109 -0.299 -2.871 1.00 97.62 84 ALA A O 1
ATOM 682 N N . ILE A 1 85 ? -9.000 -1.083 -2.958 1.00 97.06 85 ILE A N 1
ATOM 683 C CA . ILE A 1 85 ? -9.266 -2.286 -2.159 1.00 97.06 85 ILE A CA 1
ATOM 684 C C . ILE A 1 85 ? -9.590 -1.902 -0.714 1.00 97.06 85 ILE A C 1
ATOM 686 O O . ILE A 1 85 ? -10.607 -2.337 -0.190 1.00 97.06 85 ILE A O 1
ATOM 690 N N . ILE A 1 86 ? -8.794 -1.030 -0.089 1.00 97.56 86 ILE A N 1
ATOM 691 C CA . ILE A 1 86 ? -9.014 -0.599 1.304 1.00 97.56 86 ILE A CA 1
ATOM 692 C C . ILE A 1 86 ? -10.394 0.035 1.483 1.00 97.56 86 ILE A C 1
ATOM 694 O O . ILE A 1 86 ? -11.128 -0.321 2.403 1.00 97.56 86 ILE A O 1
ATOM 698 N N . ARG A 1 87 ? -10.783 0.931 0.571 1.00 96.88 87 ARG A N 1
ATOM 699 C CA . ARG A 1 87 ? -12.109 1.562 0.573 1.00 96.88 87 ARG A CA 1
ATOM 700 C C . ARG A 1 87 ? -13.240 0.550 0.436 1.00 96.88 87 ARG A C 1
ATOM 702 O O . ARG A 1 87 ? -14.281 0.731 1.059 1.00 96.88 87 ARG A O 1
ATOM 709 N N . THR A 1 88 ? -13.028 -0.491 -0.364 1.00 97.56 88 THR A N 1
ATOM 710 C CA . THR A 1 88 ? -14.013 -1.555 -0.592 1.00 97.56 88 THR A CA 1
ATOM 711 C C . THR A 1 88 ? -14.141 -2.472 0.622 1.00 97.56 88 THR A C 1
ATOM 713 O O . THR A 1 88 ? -15.253 -2.742 1.068 1.00 97.56 88 THR A O 1
ATOM 716 N N . ASP A 1 89 ? -13.015 -2.922 1.171 1.00 97.31 89 ASP A N 1
ATOM 717 C CA . ASP A 1 89 ? -12.984 -3.992 2.167 1.00 97.31 89 ASP A CA 1
ATOM 718 C C . ASP A 1 89 ? -13.205 -3.457 3.588 1.00 97.31 89 ASP A C 1
ATOM 720 O O . ASP A 1 89 ? -13.955 -4.039 4.369 1.00 97.31 89 ASP A O 1
ATOM 724 N N . CYS A 1 90 ? -12.587 -2.323 3.932 1.00 97.25 90 CYS A N 1
ATOM 725 C CA . CYS A 1 90 ? -12.590 -1.796 5.296 1.00 97.25 90 CYS A CA 1
ATOM 726 C C . CYS A 1 90 ? -12.772 -0.272 5.388 1.00 97.25 90 CYS A C 1
ATOM 728 O O . CYS A 1 90 ? -12.531 0.310 6.446 1.00 97.25 90 CYS A O 1
ATOM 730 N N . GLY A 1 91 ? -13.256 0.382 4.324 1.00 95.94 91 GLY A N 1
ATOM 731 C CA . GLY A 1 91 ? -13.406 1.842 4.255 1.00 95.94 91 GLY A CA 1
ATOM 732 C C . GLY A 1 91 ? -14.291 2.446 5.351 1.00 95.94 91 GLY A C 1
ATOM 733 O O . GLY A 1 91 ? -14.097 3.588 5.740 1.00 95.94 91 GLY A O 1
ATOM 734 N N . GLN A 1 92 ? -15.208 1.665 5.929 1.00 96.19 92 GLN A N 1
ATOM 735 C CA . GLN A 1 92 ? -16.014 2.084 7.086 1.00 96.19 92 GLN A CA 1
ATOM 736 C C . GLN A 1 92 ? -15.185 2.403 8.347 1.00 96.19 92 GLN A C 1
ATOM 738 O O . GLN A 1 92 ? -15.671 3.096 9.237 1.00 96.19 92 GLN A O 1
ATOM 743 N N . TYR A 1 93 ? -13.953 1.893 8.433 1.00 94.75 93 TYR A N 1
ATOM 744 C CA . TYR A 1 93 ? -13.041 2.099 9.560 1.00 94.75 93 TYR A CA 1
ATOM 745 C C . TYR A 1 93 ? -11.963 3.148 9.277 1.00 94.75 93 TYR A C 1
ATOM 747 O O . TYR A 1 93 ? -11.103 3.346 10.132 1.00 94.75 93 TYR A O 1
ATOM 755 N N . VAL A 1 94 ? -11.967 3.757 8.088 1.00 94.75 94 VAL A N 1
ATOM 756 C CA . VAL A 1 94 ? -10.931 4.685 7.621 1.00 94.75 94 VAL A CA 1
ATOM 757 C C . VAL A 1 94 ? -11.599 6.001 7.252 1.00 94.75 94 VAL A C 1
ATOM 759 O O . VAL A 1 94 ? -12.361 6.073 6.290 1.00 94.75 94 VAL A O 1
ATOM 762 N N . ASN A 1 95 ? -11.333 7.047 8.028 1.00 94.38 95 ASN A N 1
ATOM 763 C CA . ASN A 1 95 ? -11.773 8.398 7.677 1.00 94.38 95 ASN A CA 1
ATOM 764 C C . ASN A 1 95 ? -10.764 9.103 6.742 1.00 94.38 95 ASN A C 1
ATOM 766 O O . ASN A 1 95 ? -9.713 8.556 6.415 1.00 94.38 95 ASN A O 1
ATOM 770 N N . GLU A 1 96 ? -11.080 10.323 6.301 1.00 93.94 96 GLU A N 1
ATOM 771 C CA . GLU A 1 96 ? -10.227 11.075 5.365 1.00 93.94 96 GLU A CA 1
ATOM 772 C C . GLU A 1 96 ? -8.827 11.382 5.921 1.00 93.94 96 GLU A C 1
ATOM 774 O O . GLU A 1 96 ? -7.848 11.304 5.183 1.00 93.94 96 GLU A O 1
ATOM 779 N N . GLU A 1 97 ? -8.714 11.701 7.212 1.00 94.81 97 GLU A N 1
ATOM 780 C CA . GLU A 1 97 ? -7.429 11.974 7.868 1.00 94.81 97 GLU A CA 1
ATOM 781 C C . GLU A 1 97 ? -6.574 10.702 7.948 1.00 94.81 97 GLU A C 1
ATOM 783 O O . GLU A 1 97 ? -5.389 10.710 7.618 1.00 94.81 97 GLU A O 1
ATOM 788 N N . GLU A 1 98 ? -7.196 9.580 8.301 1.00 94.19 98 GLU A N 1
ATOM 789 C CA . GLU A 1 98 ? -6.549 8.271 8.318 1.00 94.19 98 GLU A CA 1
ATOM 790 C C . GLU A 1 98 ? -6.095 7.820 6.927 1.00 94.19 98 GLU A C 1
ATOM 792 O O . GLU A 1 98 ? -5.021 7.235 6.791 1.00 94.19 98 GLU A O 1
ATOM 797 N N . GLU A 1 99 ? -6.878 8.115 5.887 1.00 95.19 99 GLU A N 1
ATOM 798 C CA . GLU A 1 99 ? -6.509 7.824 4.501 1.00 95.19 99 GLU A CA 1
ATOM 799 C C . GLU A 1 99 ? -5.277 8.634 4.062 1.00 95.19 99 GLU A C 1
ATOM 801 O O . GLU A 1 99 ? -4.429 8.109 3.340 1.00 95.19 99 GLU A O 1
ATOM 806 N N . ILE A 1 100 ? -5.142 9.883 4.523 1.00 95.19 100 ILE A N 1
ATOM 807 C CA . ILE A 1 100 ? -3.960 10.720 4.266 1.00 95.19 100 ILE A CA 1
ATOM 808 C C . ILE A 1 100 ? -2.720 10.129 4.945 1.00 95.19 100 ILE A C 1
ATOM 810 O O . ILE A 1 100 ? -1.706 9.943 4.277 1.00 95.19 100 ILE A O 1
ATOM 814 N N . ILE A 1 101 ? -2.816 9.770 6.229 1.00 92.56 101 ILE A N 1
ATOM 815 C CA . ILE A 1 101 ? -1.708 9.147 6.978 1.00 92.56 101 ILE A CA 1
ATOM 816 C C . ILE A 1 101 ? -1.257 7.855 6.291 1.00 92.56 101 ILE A C 1
ATOM 818 O O . ILE A 1 101 ? -0.068 7.616 6.088 1.00 92.56 101 ILE A O 1
ATOM 822 N N . LEU A 1 102 ? -2.222 7.025 5.899 1.00 95.44 102 LEU A N 1
ATOM 823 C CA . LEU A 1 102 ? -1.979 5.777 5.192 1.00 95.44 102 LEU A CA 1
ATOM 824 C C . LEU A 1 102 ? -1.286 5.997 3.839 1.00 95.44 102 LEU A C 1
ATOM 826 O O . LEU A 1 102 ? -0.349 5.267 3.515 1.00 95.44 102 LEU A O 1
ATOM 830 N N . ARG A 1 103 ? -1.741 6.981 3.055 1.00 95.38 103 ARG A N 1
ATOM 831 C CA . ARG A 1 103 ? -1.133 7.336 1.767 1.00 95.38 103 ARG A CA 1
ATOM 832 C C . ARG A 1 103 ? 0.321 7.739 1.951 1.00 95.38 103 ARG A C 1
ATOM 834 O O . ARG A 1 103 ? 1.177 7.243 1.225 1.00 95.38 103 ARG A O 1
ATOM 841 N N . ASP A 1 104 ? 0.572 8.656 2.878 1.00 94.94 104 ASP A N 1
ATOM 842 C CA . ASP A 1 104 ? 1.896 9.239 3.073 1.00 94.94 104 ASP A CA 1
ATOM 843 C C . ASP A 1 104 ? 2.882 8.151 3.525 1.00 94.94 104 ASP A C 1
ATOM 845 O O . ASP A 1 104 ? 3.938 8.000 2.916 1.00 94.94 104 ASP A O 1
ATOM 849 N N . PHE A 1 105 ? 2.465 7.287 4.459 1.00 94.31 105 PHE A N 1
ATOM 850 C CA . PHE A 1 105 ? 3.231 6.106 4.864 1.00 94.31 105 PHE A CA 1
ATOM 851 C C . PHE A 1 105 ? 3.521 5.153 3.696 1.00 94.31 105 PHE A C 1
ATOM 853 O O . PHE A 1 105 ? 4.650 4.705 3.511 1.00 94.31 105 PHE A O 1
ATOM 860 N N . PHE A 1 106 ? 2.504 4.808 2.898 1.00 93.00 106 PHE A N 1
ATOM 861 C CA . PHE A 1 106 ? 2.671 3.863 1.791 1.00 93.00 106 PHE A CA 1
ATOM 862 C C . PHE A 1 106 ? 3.646 4.394 0.737 1.00 93.00 106 PHE A C 1
ATOM 864 O O . PHE A 1 106 ? 4.455 3.632 0.207 1.00 93.00 106 PHE A O 1
ATOM 871 N N . LYS A 1 107 ? 3.565 5.695 0.432 1.00 91.56 107 LYS A N 1
ATOM 872 C CA . LYS A 1 107 ? 4.452 6.351 -0.531 1.00 91.56 107 LYS A CA 1
ATOM 873 C C . LYS A 1 107 ? 5.879 6.429 -0.014 1.00 91.56 107 LYS A C 1
ATOM 875 O O . LYS A 1 107 ? 6.774 6.031 -0.747 1.00 91.56 107 LYS A O 1
ATOM 880 N N . GLU A 1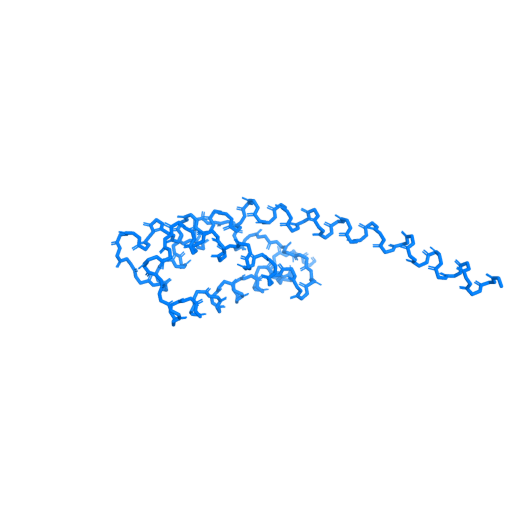 108 ? 6.079 6.842 1.235 1.00 91.00 108 GLU A N 1
ATOM 881 C CA . GLU A 1 108 ? 7.406 6.891 1.859 1.00 91.00 108 GLU A CA 1
ATOM 882 C C . GLU A 1 108 ? 8.093 5.517 1.815 1.00 91.00 108 GLU A C 1
ATOM 884 O O . GLU A 1 108 ? 9.209 5.383 1.314 1.00 91.00 108 GLU A O 1
ATOM 889 N N . GLU A 1 109 ? 7.401 4.462 2.246 1.00 88.81 109 GLU A N 1
ATOM 890 C CA . GLU A 1 109 ? 7.946 3.100 2.214 1.00 88.81 109 GLU A CA 1
ATOM 891 C C . GLU A 1 109 ? 8.163 2.587 0.783 1.00 88.81 109 GLU A C 1
ATOM 893 O O . GLU A 1 109 ? 9.127 1.868 0.515 1.00 88.81 109 GLU A O 1
ATOM 898 N N . GLY A 1 110 ? 7.293 2.968 -0.156 1.00 87.44 110 GLY A N 1
ATOM 899 C CA . GLY A 1 110 ? 7.458 2.670 -1.576 1.00 87.44 110 GLY A CA 1
ATOM 900 C C . GLY A 1 110 ? 8.686 3.350 -2.184 1.00 87.44 110 GLY A C 1
ATOM 901 O O . GLY A 1 110 ? 9.423 2.717 -2.939 1.00 87.44 110 GLY A O 1
ATOM 902 N N . GLU A 1 111 ? 8.947 4.608 -1.836 1.00 86.38 111 GLU A N 1
ATOM 903 C CA . GLU A 1 111 ? 10.126 5.362 -2.273 1.00 86.38 111 GLU A CA 1
ATOM 904 C C . GLU A 1 111 ? 11.411 4.765 -1.690 1.00 86.38 111 GLU A C 1
ATOM 906 O O . GLU A 1 111 ? 12.384 4.564 -2.419 1.00 86.38 111 GLU A O 1
ATOM 911 N N . ILE A 1 112 ? 11.399 4.391 -0.405 1.00 83.12 112 ILE A N 1
ATOM 912 C CA . ILE A 1 112 ? 12.516 3.686 0.241 1.00 83.12 112 ILE A CA 1
ATOM 913 C C . ILE A 1 112 ? 12.798 2.364 -0.477 1.00 83.12 112 ILE A C 1
ATOM 915 O O . ILE A 1 112 ? 13.947 2.083 -0.813 1.00 83.12 112 ILE A O 1
ATOM 919 N N . ALA A 1 113 ? 11.764 1.572 -0.761 1.00 78.69 113 ALA A N 1
ATOM 920 C CA . ALA A 1 113 ? 11.896 0.301 -1.470 1.00 78.69 113 ALA A CA 1
ATOM 921 C C . ALA A 1 113 ? 12.418 0.475 -2.910 1.00 78.69 113 ALA A C 1
ATOM 923 O O . ALA A 1 113 ? 13.180 -0.351 -3.417 1.00 78.69 113 ALA A O 1
ATOM 924 N N . SER A 1 114 ? 12.063 1.587 -3.555 1.00 75.88 114 SER A N 1
ATOM 925 C CA . SER A 1 114 ? 12.537 1.953 -4.896 1.00 75.88 114 SER A CA 1
ATOM 926 C C . SER A 1 114 ? 14.007 2.380 -4.917 1.00 75.88 114 SER A C 1
ATOM 928 O O . SER A 1 114 ? 14.625 2.393 -5.981 1.00 75.88 114 SER A O 1
ATOM 930 N N . ASN A 1 115 ? 14.603 2.705 -3.766 1.00 74.25 115 ASN A N 1
ATOM 931 C CA . ASN A 1 115 ? 16.002 3.103 -3.683 1.00 74.25 115 ASN A CA 1
ATOM 932 C C . ASN A 1 115 ? 16.934 1.885 -3.817 1.00 74.25 115 ASN A C 1
ATO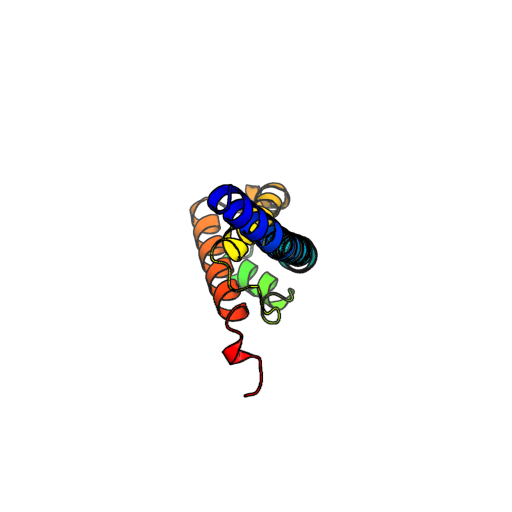M 934 O O . ASN A 1 115 ? 17.341 1.252 -2.841 1.00 74.25 115 ASN A O 1
ATOM 938 N N . ARG A 1 116 ? 17.289 1.561 -5.064 1.00 64.56 116 ARG A N 1
ATOM 939 C CA . ARG A 1 116 ? 18.106 0.392 -5.432 1.00 64.56 116 ARG A CA 1
ATOM 940 C C . ARG A 1 116 ? 19.500 0.402 -4.801 1.00 64.56 116 ARG A C 1
ATOM 942 O O . ARG A 1 116 ? 20.035 -0.677 -4.537 1.00 64.56 116 ARG A O 1
ATOM 949 N N . ASP A 1 117 ? 20.047 1.581 -4.507 1.00 64.56 117 ASP A N 1
ATOM 950 C CA . ASP A 1 117 ? 21.361 1.744 -3.871 1.00 64.56 117 ASP A CA 1
ATOM 951 C C . ASP A 1 117 ? 21.385 1.223 -2.426 1.00 64.56 117 ASP A C 1
ATOM 953 O O . ASP A 1 117 ? 22.447 0.877 -1.911 1.00 64.56 117 ASP A O 1
ATOM 957 N N . LEU A 1 118 ? 20.225 1.112 -1.768 1.00 58.78 118 LEU A N 1
ATOM 958 C CA . LEU A 1 118 ? 20.125 0.521 -0.430 1.00 58.78 118 LEU A CA 1
ATOM 959 C C . LEU A 1 118 ? 20.204 -1.014 -0.441 1.00 58.78 118 LEU A C 1
ATOM 961 O O . LEU A 1 118 ? 20.498 -1.612 0.595 1.00 58.78 118 LEU A O 1
ATOM 965 N N . TYR A 1 119 ? 19.936 -1.661 -1.581 1.00 56.91 119 TYR A N 1
ATOM 966 C CA . TYR A 1 119 ? 19.683 -3.107 -1.640 1.00 56.91 119 TYR A CA 1
ATOM 967 C C . TYR A 1 119 ? 20.574 -3.878 -2.618 1.00 56.91 119 TYR A C 1
ATOM 969 O O . TYR A 1 119 ? 20.631 -5.108 -2.538 1.00 56.91 119 TYR A O 1
ATOM 977 N N . LEU A 1 120 ? 21.280 -3.200 -3.527 1.00 54.81 120 LEU A N 1
ATOM 978 C CA . LEU A 1 120 ? 22.205 -3.837 -4.462 1.00 54.81 120 LEU A CA 1
ATOM 979 C C . LEU A 1 120 ? 23.665 -3.588 -4.047 1.00 54.81 120 LEU A C 1
ATOM 981 O O . LEU A 1 120 ? 24.039 -2.443 -3.798 1.00 54.81 120 LEU A O 1
ATOM 985 N N . PRO A 1 121 ? 24.510 -4.635 -3.967 1.00 58.06 121 PRO A N 1
ATOM 986 C CA . PRO A 1 121 ? 25.933 -4.456 -3.707 1.00 58.06 121 PRO A CA 1
ATOM 987 C C . PRO A 1 121 ? 26.606 -3.733 -4.882 1.00 58.06 121 PRO A C 1
ATOM 989 O O . PRO A 1 121 ? 26.306 -4.028 -6.041 1.00 58.06 121 PRO A O 1
ATOM 992 N N . HIS A 1 122 ? 27.510 -2.805 -4.555 1.00 60.12 122 HIS A N 1
ATOM 993 C CA . HIS A 1 122 ? 28.353 -2.080 -5.512 1.00 60.12 122 HIS A CA 1
ATOM 994 C C . HIS A 1 122 ? 29.318 -2.997 -6.272 1.00 60.12 122 HIS A C 1
ATOM 996 O O . HIS A 1 122 ? 29.883 -3.923 -5.640 1.00 60.12 122 HIS A O 1
#

Radius of gyration: 17.74 Å; chains: 1; bounding box: 44×22×62 Å